Protein AF-A0AAD5CHR2-F1 (afdb_monomer)

Organism: Ambrosia artemisiifolia (NCBI:txid4212)

pLDDT: mean 83.39, std 12.48, range [39.22, 97.81]

Sequence (157 aa):
MVHITDPSLIRHILADNNQFQTPKHVNPLAQLLARGLVDVDADQWVKHRKIINPAFHVEKLKNMLPAFHISCSEMINEWEGITKGRSCEVDVFPYLTTMSSDVISRTAFGSSYEEGRKIFELQMEQGRLAIKLMNSMYIPGSRYIFANKKKQKTEGD

Secondary structure (DSSP, 8-state):
------HHHHHHHHH-TTTSPPPPPS-HHHHHHH-STTT--HHHHHHHHHHHGGGGSHHHHHTTHHHHHHHHHHHHHHHHHHHTTS------HHHHHHHHHHHHHHHHHGGGHHHHHHHHHHHHHHHHHHHHHHTSPP-TTHHHHHHHHHHHHHS--

Radius of gyration: 21.71 Å; Cα contacts (8 Å, |Δi|>4): 81; chains: 1; bounding box: 57×50×48 Å

Solvent-accessible surface area (backbone atoms only — not comparable to full-atom values): 9232 Å² total; per-residue (Å²): 139,85,88,84,83,53,67,70,59,50,50,52,48,76,67,37,50,84,85,47,63,77,84,78,64,84,25,68,68,27,42,66,75,52,66,49,81,86,66,43,58,59,73,59,28,53,53,53,47,65,69,51,49,68,66,68,34,69,76,49,46,61,71,36,45,64,39,45,52,52,30,51,50,54,54,49,52,51,50,50,65,70,36,68,91,46,95,72,91,75,84,55,66,66,55,54,51,51,34,50,43,45,28,52,10,37,62,76,40,49,95,46,21,70,61,31,36,54,52,49,53,54,49,52,57,49,47,57,52,30,54,54,38,63,77,40,86,67,61,87,68,48,71,59,58,56,52,54,55,52,53,64,62,68,74,72,119

InterPro domains:
  IPR001128 Cytochrome P450 [PF00067] (1-120)
  IPR002402 Cytochrome P450, E-class, group II [PR00464] (42-62)
  IPR002402 Cytochrome P450, E-class, group II [PR00464] (98-116)
  IPR036396 Cytochrome P450 superfamily [G3DSA:1.10.630.10] (1-155)
  IPR036396 Cytochrome P450 superfamily [SSF48264] (1-141)
  IPR050665 Plant Cytochrome P450 Monooxygenases [PTHR24282] (1-152)

Mean predicted aligned error: 9.24 Å

Nearest PDB structures (foldseek):
  5nen-assembly1_B  TM=2.197E-01  e=4.973E+00  Serratia marcescens

Structure (mmCIF, N/CA/C/O backbone):
data_AF-A0AAD5CHR2-F1
#
_entry.id   AF-A0AAD5CHR2-F1
#
loop_
_atom_site.group_PDB
_atom_site.id
_atom_site.type_symbol
_atom_site.label_atom_id
_atom_site.label_alt_id
_atom_site.label_comp_id
_atom_site.label_asym_id
_atom_site.label_entity_id
_atom_site.label_seq_id
_atom_site.pdbx_PDB_ins_code
_atom_site.Cartn_x
_atom_site.Cartn_y
_atom_site.Cartn_z
_atom_site.occupancy
_atom_site.B_iso_or_equiv
_atom_site.auth_seq_id
_atom_site.auth_comp_id
_atom_site.auth_asym_id
_atom_site.auth_atom_id
_atom_site.pdbx_PDB_model_num
ATOM 1 N N . MET A 1 1 ? 2.390 19.555 -23.069 1.00 73.44 1 MET A N 1
ATOM 2 C CA . MET A 1 1 ? 1.687 18.464 -22.362 1.00 73.44 1 MET A CA 1
ATOM 3 C C . MET A 1 1 ? 0.532 18.037 -23.247 1.00 73.44 1 MET A C 1
ATOM 5 O O . MET A 1 1 ? -0.177 18.915 -23.718 1.00 73.44 1 MET A O 1
ATOM 9 N N . VAL A 1 2 ? 0.405 16.747 -23.555 1.00 86.38 2 VAL A N 1
ATOM 10 C CA . VAL A 1 2 ? -0.692 16.214 -24.381 1.00 86.38 2 VAL A CA 1
ATOM 11 C C . VAL A 1 2 ? -1.654 15.487 -23.450 1.00 86.38 2 VAL A C 1
ATOM 13 O O . VAL A 1 2 ? -1.211 14.673 -22.643 1.00 86.38 2 VAL A O 1
ATOM 16 N N . HIS A 1 3 ? -2.946 15.798 -23.535 1.00 91.06 3 HIS A N 1
ATOM 17 C CA . HIS A 1 3 ? -3.983 15.134 -22.749 1.00 91.06 3 HIS A CA 1
ATOM 18 C C . HIS A 1 3 ? -4.669 14.081 -23.610 1.00 91.06 3 HIS A C 1
ATOM 20 O O . HIS A 1 3 ? -5.178 14.392 -24.684 1.00 91.06 3 HIS A O 1
ATOM 26 N N . ILE A 1 4 ? -4.665 12.839 -23.136 1.00 91.50 4 ILE A N 1
ATOM 27 C CA . ILE A 1 4 ? -5.246 11.698 -23.840 1.00 91.50 4 ILE A CA 1
ATOM 28 C C . ILE A 1 4 ? -6.457 11.248 -23.038 1.00 91.50 4 ILE A C 1
ATOM 30 O O . ILE A 1 4 ? -6.326 10.859 -21.881 1.00 91.50 4 ILE A O 1
ATOM 34 N N . THR A 1 5 ? -7.632 11.356 -23.647 1.00 95.19 5 THR A N 1
ATOM 35 C CA . THR A 1 5 ? -8.921 11.058 -23.009 1.00 95.19 5 THR A CA 1
ATOM 36 C C . THR A 1 5 ? -9.647 9.884 -23.663 1.00 95.19 5 THR A C 1
ATOM 38 O O . THR A 1 5 ? -10.584 9.355 -23.073 1.00 95.19 5 THR A O 1
ATOM 41 N N . ASP A 1 6 ? -9.210 9.450 -24.850 1.00 96.75 6 ASP A N 1
ATOM 42 C CA . ASP A 1 6 ? -9.777 8.290 -25.536 1.00 96.75 6 ASP A CA 1
ATOM 43 C C . ASP A 1 6 ? -9.346 6.972 -24.853 1.00 96.75 6 ASP A C 1
ATOM 45 O O . ASP A 1 6 ? -8.142 6.712 -24.736 1.00 96.75 6 ASP A O 1
ATOM 49 N N . PRO A 1 7 ? -10.288 6.106 -24.428 1.00 96.06 7 PRO A N 1
ATOM 50 C CA . PRO A 1 7 ? -9.965 4.858 -23.736 1.00 96.06 7 PRO A CA 1
ATOM 51 C C . PRO A 1 7 ? -9.129 3.872 -24.559 1.00 96.06 7 PRO A C 1
ATOM 53 O O . PRO A 1 7 ? -8.321 3.133 -23.992 1.00 96.06 7 PRO A O 1
ATOM 56 N N . SER A 1 8 ? -9.306 3.844 -25.883 1.00 95.69 8 SER A N 1
ATOM 57 C CA . SER A 1 8 ? -8.563 2.932 -26.759 1.00 95.69 8 SER A CA 1
ATOM 58 C C . SER A 1 8 ? -7.096 3.348 -26.836 1.00 95.69 8 SER A C 1
ATOM 60 O O . SER A 1 8 ? -6.209 2.502 -26.710 1.00 95.69 8 SER A O 1
ATOM 62 N N . LEU A 1 9 ? -6.839 4.653 -26.949 1.00 93.06 9 LEU A N 1
ATOM 63 C CA . LEU A 1 9 ? -5.495 5.224 -26.887 1.00 93.06 9 LEU A CA 1
ATOM 64 C C . LEU A 1 9 ? -4.857 5.035 -25.508 1.00 93.06 9 LEU A C 1
ATOM 66 O O . LEU A 1 9 ? -3.705 4.613 -25.435 1.00 93.06 9 LEU A O 1
ATOM 70 N N . ILE A 1 10 ? -5.596 5.269 -24.417 1.00 93.06 10 ILE A N 1
ATOM 71 C CA . ILE A 1 10 ? -5.103 5.026 -23.050 1.00 93.06 10 ILE A CA 1
ATOM 72 C C . ILE A 1 10 ? -4.670 3.565 -22.896 1.00 93.06 10 ILE A C 1
ATOM 74 O O . ILE A 1 10 ? -3.572 3.292 -22.415 1.00 93.06 10 ILE A O 1
ATOM 78 N N . ARG A 1 11 ? -5.501 2.617 -23.343 1.00 92.88 11 ARG A N 1
ATOM 79 C CA . ARG A 1 11 ? -5.171 1.190 -23.291 1.00 92.88 11 ARG A CA 1
ATOM 80 C C . ARG A 1 11 ? -3.929 0.861 -24.114 1.00 92.88 11 ARG A C 1
ATOM 82 O O . ARG A 1 11 ? -3.100 0.093 -23.640 1.00 92.88 11 ARG A O 1
ATOM 89 N N . HIS A 1 12 ? -3.815 1.402 -25.326 1.00 91.88 12 HIS A N 1
ATOM 90 C CA . HIS A 1 12 ? -2.653 1.172 -26.183 1.00 91.88 12 HIS A CA 1
ATOM 91 C C . HIS A 1 12 ? -1.361 1.653 -25.509 1.00 91.88 12 HIS A C 1
ATOM 93 O O . HIS A 1 12 ? -0.393 0.902 -25.432 1.00 91.88 12 HIS A O 1
ATOM 99 N N . ILE A 1 13 ? -1.390 2.859 -24.939 1.00 89.75 13 ILE A N 1
ATOM 100 C CA . ILE A 1 13 ? -0.239 3.475 -24.271 1.00 89.75 13 ILE A CA 1
ATOM 101 C C . ILE A 1 13 ? 0.157 2.715 -23.007 1.00 89.75 13 ILE A C 1
ATOM 103 O O . ILE A 1 13 ? 1.329 2.421 -22.818 1.00 89.75 13 ILE A O 1
ATOM 107 N N . LEU A 1 14 ? -0.808 2.360 -22.154 1.00 87.88 14 LEU A N 1
ATOM 108 C CA . LEU A 1 14 ? -0.536 1.649 -20.898 1.00 87.88 14 LEU A CA 1
ATOM 109 C C . LEU A 1 14 ? -0.158 0.170 -21.095 1.00 87.88 14 LEU A C 1
ATOM 111 O O . LEU A 1 14 ? 0.289 -0.471 -20.145 1.00 87.88 14 LEU A O 1
ATOM 115 N N . ALA A 1 15 ? -0.387 -0.396 -22.283 1.00 86.69 15 ALA A N 1
ATOM 116 C CA . ALA A 1 15 ? -0.028 -1.777 -22.600 1.00 86.69 15 ALA A CA 1
ATOM 117 C C . ALA A 1 15 ? 1.365 -1.902 -23.236 1.00 86.69 15 ALA A C 1
ATOM 119 O O . ALA A 1 15 ? 2.021 -2.928 -23.050 1.00 86.69 15 ALA A O 1
ATOM 120 N N . ASP A 1 16 ? 1.817 -0.890 -23.982 1.00 83.88 16 ASP A N 1
ATOM 121 C CA . ASP A 1 16 ? 3.113 -0.898 -24.663 1.00 83.88 16 ASP A CA 1
ATOM 122 C C . ASP A 1 16 ? 4.186 -0.141 -23.867 1.00 83.88 16 ASP A C 1
ATOM 124 O O . ASP A 1 16 ? 4.608 0.965 -24.209 1.00 83.88 16 ASP A O 1
ATOM 128 N N . ASN A 1 17 ? 4.670 -0.791 -22.806 1.00 73.12 17 ASN A N 1
ATOM 129 C CA . ASN A 1 17 ? 5.732 -0.258 -21.946 1.00 73.12 17 ASN A CA 1
ATOM 130 C C . ASN A 1 17 ? 7.101 -0.137 -22.651 1.00 73.12 17 ASN A C 1
ATOM 132 O O . ASN A 1 17 ? 8.028 0.438 -22.079 1.00 73.12 17 ASN A O 1
ATOM 136 N N . ASN A 1 18 ? 7.264 -0.696 -23.859 1.00 75.81 18 ASN A N 1
ATOM 137 C CA . ASN A 1 18 ? 8.507 -0.579 -24.624 1.00 75.81 18 ASN A CA 1
ATOM 138 C C . ASN A 1 18 ? 8.551 0.744 -25.393 1.00 75.81 18 ASN A C 1
ATOM 140 O O . ASN A 1 18 ? 9.600 1.390 -25.435 1.00 75.81 18 ASN A O 1
ATOM 144 N N . GLN A 1 19 ? 7.420 1.148 -25.981 1.00 81.00 19 GLN A N 1
ATOM 145 C CA . GLN A 1 19 ? 7.294 2.424 -26.687 1.00 81.00 19 GLN A CA 1
ATOM 146 C C . GLN A 1 19 ? 7.016 3.594 -25.737 1.00 81.00 19 GLN A C 1
ATOM 148 O O . GLN A 1 19 ? 7.545 4.688 -25.940 1.00 81.00 19 GLN A O 1
ATOM 153 N N . PHE A 1 20 ? 6.225 3.372 -24.685 1.00 81.44 20 PHE A N 1
ATOM 154 C CA . PHE A 1 20 ? 5.823 4.407 -23.735 1.00 81.44 20 PHE A CA 1
ATOM 155 C C . PHE A 1 20 ? 6.415 4.125 -22.350 1.00 81.44 20 PHE A C 1
ATOM 157 O O . PHE A 1 20 ? 5.864 3.366 -21.557 1.00 81.44 20 PHE A O 1
ATOM 164 N N . GLN A 1 21 ? 7.560 4.746 -22.062 1.00 77.00 21 GLN A N 1
ATOM 165 C CA . GLN A 1 21 ? 8.238 4.627 -20.766 1.00 77.00 21 GLN A CA 1
ATOM 166 C C . GLN A 1 21 ? 7.675 5.605 -19.737 1.00 77.00 21 GLN A C 1
ATOM 168 O O . GLN A 1 21 ? 7.163 6.677 -20.082 1.00 77.00 21 GLN A O 1
ATOM 173 N N . THR A 1 22 ? 7.830 5.262 -18.458 1.00 73.12 22 THR A N 1
ATOM 174 C CA . THR A 1 22 ? 7.426 6.151 -17.369 1.00 73.12 22 THR A CA 1
ATOM 175 C C . THR A 1 22 ? 8.286 7.420 -17.416 1.00 73.12 22 THR A C 1
ATOM 177 O O . THR A 1 22 ? 9.514 7.328 -17.515 1.00 73.12 22 THR A O 1
ATOM 180 N N . PRO A 1 23 ? 7.695 8.630 -17.362 1.00 71.88 23 PRO A N 1
ATOM 181 C CA . PRO A 1 23 ? 8.475 9.860 -17.381 1.00 71.88 23 PRO A CA 1
ATOM 182 C C . PRO A 1 23 ? 9.452 9.901 -16.204 1.00 71.88 23 PRO A C 1
ATOM 184 O O . PRO A 1 23 ? 9.042 9.942 -15.046 1.00 71.88 23 PRO A O 1
ATOM 187 N N . LYS A 1 24 ? 10.755 9.924 -16.494 1.00 70.81 24 LYS A N 1
ATOM 188 C CA . LYS A 1 24 ? 11.780 10.000 -15.447 1.00 70.81 24 LYS A CA 1
ATOM 189 C C . LYS A 1 24 ? 11.803 11.391 -14.827 1.00 70.81 24 LYS A C 1
ATOM 191 O O . LYS A 1 24 ? 11.801 12.405 -15.529 1.00 70.81 24 LYS A O 1
ATOM 196 N N . HIS A 1 25 ? 11.850 11.449 -13.499 1.00 67.38 25 HIS A N 1
ATOM 197 C CA . HIS A 1 25 ? 11.879 12.720 -12.783 1.00 67.38 25 HIS A CA 1
ATOM 198 C C . HIS A 1 25 ? 13.208 13.452 -12.992 1.00 67.38 25 HIS A C 1
ATOM 200 O O . HIS A 1 25 ? 14.283 12.905 -12.762 1.00 67.38 25 HIS A O 1
ATOM 206 N N . VAL A 1 26 ? 13.127 14.734 -13.354 1.00 65.50 26 VAL A N 1
ATOM 207 C CA . VAL A 1 26 ? 14.304 15.595 -13.577 1.00 65.50 26 VAL A CA 1
ATOM 208 C C . VAL A 1 26 ? 15.031 15.916 -12.264 1.00 65.50 26 VAL A C 1
ATOM 210 O O . VAL A 1 26 ? 16.221 16.219 -12.268 1.00 65.50 26 VAL A O 1
ATOM 213 N N . ASN A 1 27 ? 14.338 15.842 -11.121 1.00 74.75 27 ASN A N 1
ATOM 214 C CA . ASN A 1 27 ? 14.921 16.113 -9.811 1.00 74.75 27 ASN A CA 1
ATOM 215 C C . ASN A 1 27 ? 15.561 14.843 -9.211 1.00 74.75 27 ASN A C 1
ATOM 217 O O . ASN A 1 27 ? 14.832 13.942 -8.785 1.00 74.75 27 ASN A O 1
ATOM 221 N N . PRO A 1 28 ? 16.897 14.782 -9.044 1.00 74.81 28 PRO A N 1
ATOM 222 C CA . PRO A 1 28 ? 17.560 13.582 -8.537 1.00 74.81 28 PRO A CA 1
ATOM 223 C C . PRO A 1 28 ? 17.249 13.279 -7.061 1.00 74.81 28 PRO A C 1
ATOM 225 O O . PRO A 1 28 ? 17.508 12.170 -6.603 1.00 74.81 28 PRO A O 1
ATOM 228 N N . LEU A 1 29 ? 16.735 14.249 -6.282 1.00 73.44 29 LEU A N 1
ATOM 229 C CA . LEU A 1 29 ? 16.236 13.980 -4.921 1.00 73.44 29 LEU A CA 1
ATOM 230 C C . LEU A 1 29 ? 14.885 13.262 -4.959 1.00 73.44 29 LEU A C 1
ATOM 232 O O . LEU A 1 29 ? 14.688 12.317 -4.203 1.00 73.44 29 LEU A O 1
ATOM 236 N N . ALA A 1 30 ? 13.982 13.685 -5.849 1.00 74.88 30 ALA A N 1
ATOM 237 C CA . ALA A 1 30 ? 12.710 12.996 -6.048 1.00 74.88 30 ALA A CA 1
ATOM 238 C C . ALA A 1 30 ? 12.947 11.572 -6.559 1.00 74.88 30 ALA A C 1
ATOM 240 O O . ALA A 1 30 ? 12.358 10.631 -6.040 1.00 74.88 30 ALA A O 1
ATOM 241 N N . GLN A 1 31 ? 13.886 11.412 -7.496 1.00 73.94 31 GLN A N 1
ATOM 242 C CA . GLN A 1 31 ? 14.243 10.101 -8.020 1.00 73.94 31 GLN A CA 1
ATOM 243 C C . GLN A 1 31 ? 14.778 9.168 -6.930 1.00 73.94 31 GLN A C 1
ATOM 245 O O . GLN A 1 31 ? 14.399 8.010 -6.916 1.00 73.94 31 GLN A O 1
ATOM 250 N N . LEU A 1 32 ? 15.612 9.646 -5.995 1.00 73.75 32 LEU A N 1
ATOM 251 C CA . LEU A 1 32 ? 16.116 8.823 -4.885 1.00 73.75 32 LEU A CA 1
ATOM 252 C C . LEU A 1 32 ? 14.989 8.301 -3.979 1.00 73.75 32 LEU A C 1
ATOM 254 O O . LEU A 1 32 ? 15.036 7.147 -3.567 1.00 73.75 32 LEU A O 1
ATOM 258 N N . LEU A 1 33 ? 13.999 9.147 -3.681 1.00 69.50 33 LEU A N 1
ATOM 259 C CA . LEU A 1 33 ? 12.874 8.815 -2.800 1.00 69.50 33 LEU A CA 1
ATOM 260 C C . LEU A 1 33 ? 11.819 7.934 -3.485 1.00 69.50 33 LEU A C 1
ATOM 262 O O . LEU A 1 33 ? 11.132 7.178 -2.810 1.00 69.50 33 LEU A O 1
ATOM 266 N N . ALA A 1 34 ? 11.698 8.024 -4.811 1.00 67.81 34 ALA A N 1
ATOM 267 C CA . ALA A 1 34 ? 10.733 7.261 -5.600 1.00 67.81 34 ALA A CA 1
ATOM 268 C C . ALA A 1 34 ? 11.308 5.963 -6.203 1.00 67.81 34 ALA A C 1
ATOM 270 O O . ALA A 1 34 ? 10.588 5.261 -6.915 1.00 67.81 34 ALA A O 1
ATOM 271 N N . ARG A 1 35 ? 12.581 5.615 -5.931 1.00 71.81 35 ARG A N 1
ATOM 272 C CA . ARG A 1 35 ? 13.194 4.385 -6.464 1.00 71.81 35 ARG A CA 1
ATOM 273 C C . ARG A 1 35 ? 12.415 3.160 -5.999 1.00 71.81 35 ARG A C 1
ATOM 275 O O . ARG A 1 35 ? 12.346 2.867 -4.809 1.00 71.81 35 ARG A O 1
ATOM 282 N N . GLY A 1 36 ? 11.885 2.405 -6.950 1.00 74.38 36 GLY A N 1
ATOM 283 C CA . GLY A 1 36 ? 11.094 1.214 -6.674 1.00 74.38 36 GLY A CA 1
ATOM 284 C C . GLY A 1 36 ? 10.394 0.711 -7.926 1.00 74.38 36 GLY A C 1
ATOM 285 O O . GLY A 1 36 ? 10.748 1.098 -9.036 1.00 74.38 36 GLY A O 1
ATOM 286 N N . LEU A 1 37 ? 9.375 -0.135 -7.752 1.00 71.25 37 LEU A N 1
ATOM 287 C CA . LEU A 1 37 ? 8.617 -0.727 -8.863 1.00 71.25 37 LEU A CA 1
ATOM 288 C C . LEU A 1 37 ? 7.958 0.322 -9.782 1.00 71.25 37 LEU A C 1
ATOM 290 O O . LEU A 1 37 ? 7.672 0.018 -10.932 1.00 71.25 37 LEU A O 1
ATOM 294 N N . VAL A 1 38 ? 7.725 1.535 -9.277 1.00 69.88 38 VAL A N 1
ATOM 295 C CA . VAL A 1 38 ? 7.100 2.646 -10.013 1.00 69.88 38 VAL A CA 1
ATOM 296 C C . VAL A 1 38 ? 8.100 3.402 -10.907 1.00 69.88 38 VAL A C 1
ATOM 298 O O . VAL A 1 38 ? 7.681 4.015 -11.877 1.00 69.88 38 VAL A O 1
ATOM 301 N N . ASP A 1 39 ? 9.404 3.344 -10.607 1.00 70.44 39 ASP A N 1
ATOM 302 C CA . ASP A 1 39 ? 10.470 4.078 -11.328 1.00 70.44 39 ASP A CA 1
ATOM 303 C C . ASP A 1 39 ? 11.280 3.180 -12.286 1.00 70.44 39 ASP A C 1
ATOM 305 O O . ASP A 1 39 ? 12.015 3.674 -13.137 1.00 70.44 39 ASP A O 1
ATOM 309 N N . VAL A 1 40 ? 11.174 1.850 -12.158 1.00 74.69 40 VAL A N 1
ATOM 310 C CA . VAL A 1 40 ? 11.863 0.909 -13.056 1.00 74.69 40 VAL A CA 1
ATOM 311 C C . VAL A 1 40 ? 11.031 0.636 -14.309 1.00 74.69 40 VAL A C 1
ATOM 313 O O . VAL A 1 40 ? 9.852 0.311 -14.211 1.00 74.69 40 VAL A O 1
ATOM 316 N N . ASP A 1 41 ? 11.665 0.705 -15.480 1.00 70.88 41 ASP A N 1
ATOM 317 C CA . ASP A 1 41 ? 11.042 0.395 -16.772 1.00 70.88 41 ASP A CA 1
ATOM 318 C C . ASP A 1 41 ? 11.450 -1.002 -17.290 1.00 70.88 41 ASP A C 1
ATOM 320 O O . ASP A 1 41 ? 12.429 -1.610 -16.832 1.00 70.88 41 ASP A O 1
ATOM 324 N N . ALA A 1 42 ? 10.699 -1.492 -18.283 1.00 76.06 42 ALA A N 1
ATOM 325 C CA . ALA A 1 42 ? 11.009 -2.660 -19.116 1.00 76.06 42 ALA A CA 1
ATOM 326 C C . ALA A 1 42 ? 11.454 -3.915 -18.325 1.00 76.06 42 ALA A C 1
ATOM 328 O O . ALA A 1 42 ? 10.737 -4.395 -17.443 1.00 76.06 42 ALA A O 1
ATOM 329 N N . ASP A 1 43 ? 12.628 -4.473 -18.630 1.00 81.06 43 ASP A N 1
ATOM 330 C CA . ASP A 1 43 ? 13.095 -5.756 -18.089 1.00 81.06 43 ASP A CA 1
ATOM 331 C C . ASP A 1 43 ? 13.242 -5.761 -16.560 1.00 81.06 43 ASP A C 1
ATOM 333 O O . ASP A 1 43 ? 12.958 -6.768 -15.901 1.00 81.06 43 ASP A O 1
ATOM 337 N N . GLN A 1 44 ? 13.656 -4.634 -15.967 1.00 80.75 44 GLN A N 1
ATOM 338 C CA . GLN A 1 44 ? 13.765 -4.518 -14.510 1.00 80.75 44 GLN A CA 1
ATOM 339 C C . GLN A 1 44 ? 12.388 -4.541 -13.848 1.00 80.75 44 GLN A C 1
ATOM 341 O O . GLN A 1 44 ? 12.207 -5.222 -12.835 1.00 80.75 44 GLN A O 1
ATOM 346 N N . TRP A 1 45 ? 11.407 -3.861 -14.446 1.00 82.69 45 TRP A N 1
ATOM 347 C CA . TRP A 1 45 ? 10.024 -3.904 -13.985 1.00 82.69 45 TRP A CA 1
ATOM 348 C C . TRP A 1 45 ? 9.464 -5.324 -14.027 1.00 82.69 45 TRP A C 1
ATOM 350 O O . TRP A 1 45 ? 8.941 -5.809 -13.021 1.00 82.69 45 TRP A O 1
ATOM 360 N N . VAL A 1 46 ? 9.645 -6.025 -15.154 1.00 84.19 46 VAL A N 1
ATOM 361 C CA . VAL A 1 46 ? 9.201 -7.418 -15.329 1.00 84.19 46 VAL A CA 1
ATOM 362 C C . VAL A 1 46 ? 9.825 -8.314 -14.261 1.00 84.19 46 VAL A C 1
ATOM 364 O O . VAL A 1 46 ? 9.122 -9.106 -13.625 1.00 84.19 46 VAL A O 1
ATOM 367 N N . LYS A 1 47 ? 11.130 -8.162 -14.007 1.00 87.88 47 LYS A N 1
ATOM 368 C CA . LYS A 1 47 ? 11.843 -8.928 -12.980 1.00 87.88 47 LYS A CA 1
ATOM 369 C C . LYS A 1 47 ? 11.291 -8.663 -11.578 1.00 87.88 47 LYS A C 1
ATOM 371 O O . LYS A 1 47 ? 11.001 -9.618 -10.860 1.00 87.88 47 LYS A O 1
ATOM 376 N N . HIS A 1 48 ? 11.118 -7.401 -11.186 1.00 87.69 48 HIS A N 1
ATOM 377 C CA . HIS A 1 48 ? 10.593 -7.054 -9.863 1.00 87.69 48 HIS A CA 1
ATOM 378 C C . HIS A 1 48 ? 9.145 -7.525 -9.677 1.00 87.69 48 HIS A C 1
ATOM 380 O O . HIS A 1 48 ? 8.831 -8.147 -8.662 1.00 87.69 48 HIS A O 1
ATOM 386 N N . ARG A 1 49 ? 8.275 -7.330 -10.677 1.00 87.81 49 ARG A N 1
ATOM 387 C CA . ARG A 1 49 ? 6.898 -7.848 -10.647 1.00 87.81 49 ARG A CA 1
ATOM 388 C C . ARG A 1 49 ? 6.856 -9.363 -10.514 1.00 87.81 49 ARG A C 1
ATOM 390 O O . ARG A 1 49 ? 6.067 -9.873 -9.728 1.00 87.81 49 ARG A O 1
ATOM 397 N N . LYS A 1 50 ? 7.720 -10.091 -11.225 1.00 91.50 50 LYS A N 1
ATOM 398 C CA . LYS A 1 50 ? 7.787 -11.555 -11.124 1.00 91.50 50 LYS A CA 1
ATOM 399 C C . LYS A 1 50 ? 8.117 -12.031 -9.704 1.00 91.50 50 LYS A C 1
ATOM 401 O O . LYS A 1 50 ? 7.594 -13.058 -9.287 1.00 91.50 50 LYS A O 1
ATOM 406 N N . ILE A 1 51 ? 8.948 -11.290 -8.970 1.00 91.06 51 ILE A N 1
ATOM 407 C CA . ILE A 1 51 ? 9.307 -11.599 -7.576 1.00 91.06 51 ILE A CA 1
ATOM 408 C C . ILE A 1 51 ? 8.146 -11.293 -6.621 1.00 91.06 51 ILE A C 1
ATOM 410 O O . ILE A 1 51 ? 7.900 -12.060 -5.695 1.00 91.06 51 ILE A O 1
ATOM 414 N N . ILE A 1 52 ? 7.430 -10.189 -6.846 1.00 89.56 52 ILE A N 1
ATOM 415 C CA . ILE A 1 52 ? 6.393 -9.687 -5.932 1.00 89.56 52 ILE A CA 1
ATOM 416 C C . ILE A 1 52 ? 5.039 -10.384 -6.143 1.00 89.56 52 ILE A C 1
ATOM 418 O O . ILE A 1 52 ? 4.340 -10.677 -5.176 1.00 89.56 52 ILE A O 1
ATOM 422 N N . ASN A 1 53 ? 4.665 -10.689 -7.390 1.00 92.25 53 ASN A N 1
ATOM 423 C CA . ASN A 1 53 ? 3.351 -11.240 -7.748 1.00 92.25 53 ASN A CA 1
ATOM 424 C C . ASN A 1 53 ? 2.908 -12.470 -6.929 1.00 92.25 53 ASN A C 1
ATOM 426 O O . ASN A 1 53 ? 1.730 -12.517 -6.571 1.00 92.25 53 ASN A O 1
ATOM 430 N N . PRO A 1 54 ? 3.783 -13.436 -6.574 1.00 92.94 54 PRO A N 1
ATOM 431 C CA . PRO A 1 54 ? 3.381 -14.581 -5.757 1.00 92.94 54 PRO A CA 1
ATOM 432 C C . PRO A 1 54 ? 2.781 -14.206 -4.396 1.00 92.94 54 PRO A C 1
ATOM 434 O O . PRO A 1 54 ? 1.927 -14.934 -3.891 1.00 92.94 54 PRO A O 1
ATOM 437 N N . ALA A 1 55 ? 3.177 -13.069 -3.810 1.00 89.62 55 ALA A N 1
ATOM 438 C CA . ALA A 1 55 ? 2.608 -12.573 -2.554 1.00 89.62 55 ALA A CA 1
ATOM 439 C C . ALA A 1 55 ? 1.142 -12.120 -2.698 1.00 89.62 55 ALA A C 1
ATOM 441 O O . ALA A 1 55 ? 0.412 -12.080 -1.711 1.00 89.62 55 ALA A O 1
ATOM 442 N N . PHE A 1 56 ? 0.699 -11.840 -3.926 1.00 91.88 56 PHE A N 1
ATOM 443 C CA . PHE A 1 56 ? -0.652 -11.385 -4.263 1.00 91.88 56 PHE A CA 1
ATOM 444 C C . PHE A 1 56 ? -1.510 -12.479 -4.917 1.00 91.88 56 PHE A C 1
ATOM 446 O O . PHE A 1 56 ? -2.584 -12.200 -5.448 1.00 91.88 56 PHE A O 1
ATOM 453 N N . HIS A 1 57 ? -1.074 -13.741 -4.883 1.00 94.12 57 HIS A N 1
ATOM 454 C CA . HIS A 1 57 ? -1.936 -14.859 -5.261 1.00 94.12 57 HIS A CA 1
ATOM 455 C C . HIS A 1 57 ? -3.101 -15.013 -4.275 1.00 94.12 57 HIS A C 1
ATOM 457 O O . HIS A 1 57 ? -2.949 -14.779 -3.078 1.00 94.12 57 HIS A O 1
ATOM 463 N N . VAL A 1 58 ? -4.257 -15.474 -4.765 1.00 93.75 58 VAL A N 1
ATOM 464 C CA . VAL A 1 58 ? -5.512 -15.568 -3.991 1.00 93.75 58 VAL A CA 1
ATOM 465 C C . VAL A 1 58 ? -5.334 -16.306 -2.660 1.00 93.75 58 VAL A C 1
ATOM 467 O O . VAL A 1 58 ? -5.864 -15.875 -1.641 1.00 93.75 58 VAL A O 1
ATOM 470 N N . GLU A 1 59 ? -4.559 -17.389 -2.633 1.00 92.75 59 GLU A N 1
ATOM 471 C CA . GLU A 1 59 ? -4.278 -18.142 -1.403 1.00 92.75 59 GLU A CA 1
ATOM 472 C C . GLU A 1 59 ? -3.508 -17.320 -0.363 1.00 92.75 59 GLU A C 1
ATOM 474 O O . GLU A 1 59 ? -3.770 -17.434 0.830 1.00 92.75 59 GLU A O 1
ATOM 479 N N . LYS A 1 60 ? -2.582 -16.462 -0.807 1.00 91.81 60 LYS A N 1
ATOM 480 C CA . LYS A 1 60 ? -1.836 -15.555 0.073 1.00 91.81 60 LYS A CA 1
ATOM 481 C C . LYS A 1 60 ? -2.706 -14.387 0.526 1.00 91.81 60 LYS A C 1
ATOM 483 O O . LYS A 1 60 ? -2.666 -14.040 1.700 1.00 91.81 60 LYS A O 1
ATOM 488 N N . LEU A 1 61 ? -3.556 -13.861 -0.358 1.00 93.38 61 LEU A N 1
ATOM 489 C CA . LEU A 1 61 ? -4.527 -12.816 -0.019 1.00 93.38 61 LEU A CA 1
ATOM 490 C C . LEU A 1 61 ? -5.528 -13.280 1.048 1.00 93.38 61 LEU A C 1
ATOM 492 O O . LEU A 1 61 ? -5.858 -12.515 1.948 1.00 93.38 61 LEU A O 1
ATOM 496 N N . LYS A 1 62 ? -5.970 -14.545 1.012 1.00 94.69 62 LYS A N 1
ATOM 497 C CA . LYS A 1 62 ? -6.839 -15.109 2.062 1.00 94.69 62 LYS A CA 1
ATOM 498 C C . LYS A 1 62 ? -6.209 -15.016 3.454 1.00 94.69 62 LYS A C 1
ATOM 500 O O . LYS A 1 62 ? -6.915 -14.732 4.416 1.00 94.69 62 LYS A O 1
ATOM 505 N N . ASN A 1 63 ? -4.889 -15.174 3.555 1.00 92.69 63 ASN A N 1
ATOM 506 C CA . ASN A 1 63 ? -4.168 -15.057 4.825 1.00 92.69 63 ASN A CA 1
ATOM 507 C C . ASN A 1 63 ? -4.074 -13.608 5.335 1.00 92.69 63 ASN A C 1
ATOM 509 O O . ASN A 1 63 ? -3.758 -13.401 6.501 1.00 92.69 63 ASN A O 1
ATOM 513 N N . MET A 1 64 ? -4.353 -12.611 4.488 1.00 95.00 64 MET A N 1
ATOM 514 C CA . MET A 1 64 ? -4.378 -11.191 4.859 1.00 95.00 64 MET A CA 1
ATOM 515 C C . MET A 1 64 ? -5.739 -10.748 5.418 1.00 95.00 64 MET A C 1
ATOM 517 O O . MET A 1 64 ? -5.810 -9.736 6.113 1.00 95.00 64 MET A O 1
ATOM 521 N N . LEU A 1 65 ? -6.814 -11.509 5.168 1.00 95.31 65 LEU A N 1
ATOM 522 C CA . LEU A 1 65 ? -8.172 -11.171 5.616 1.00 95.31 65 LEU A CA 1
ATOM 523 C C . LEU A 1 65 ? -8.288 -10.910 7.127 1.00 95.31 65 LEU A C 1
ATOM 525 O O . LEU A 1 65 ? -8.975 -9.954 7.485 1.00 95.31 65 LEU A O 1
ATOM 529 N N . PRO A 1 66 ? -7.625 -11.671 8.025 1.00 95.25 66 PRO A N 1
ATOM 530 C CA . PRO A 1 66 ? -7.669 -11.369 9.453 1.00 95.25 66 PRO A CA 1
ATOM 531 C C . PRO A 1 66 ? -7.114 -9.978 9.780 1.00 95.25 66 PRO A C 1
ATOM 533 O O . PRO A 1 66 ? -7.690 -9.271 10.601 1.00 95.25 66 PRO A O 1
ATOM 536 N N . ALA A 1 67 ? -6.041 -9.550 9.107 1.00 94.75 67 ALA A N 1
ATOM 537 C CA . ALA A 1 67 ? -5.482 -8.215 9.295 1.00 94.75 67 ALA A CA 1
ATOM 538 C C . ALA A 1 67 ? -6.463 -7.127 8.836 1.00 94.75 67 ALA A C 1
ATOM 540 O O . ALA A 1 67 ? -6.673 -6.162 9.564 1.00 94.75 67 ALA A O 1
ATOM 541 N N . PHE A 1 68 ? -7.118 -7.319 7.684 1.00 95.62 68 PHE A N 1
ATOM 542 C CA . PHE A 1 68 ? -8.155 -6.398 7.203 1.00 95.62 68 PHE A CA 1
ATOM 543 C C . PHE A 1 68 ? -9.317 -6.303 8.189 1.00 95.62 68 PHE A C 1
ATOM 545 O O . PHE A 1 68 ? -9.736 -5.208 8.550 1.00 95.62 68 PHE A O 1
ATOM 552 N N . HIS A 1 69 ? -9.807 -7.450 8.657 1.00 97.00 69 HIS A N 1
ATOM 553 C CA . HIS A 1 69 ? -10.914 -7.508 9.598 1.00 97.00 69 HIS A CA 1
ATOM 554 C C . HIS A 1 69 ? -10.592 -6.765 10.897 1.00 97.00 69 HIS A C 1
ATOM 556 O O . HIS A 1 69 ? -11.411 -5.971 11.357 1.00 97.00 69 HIS A O 1
ATOM 562 N N . ILE A 1 70 ? -9.413 -7.002 11.483 1.00 95.94 70 ILE A N 1
ATOM 563 C CA . ILE A 1 70 ? -9.031 -6.354 12.741 1.00 95.94 70 ILE A CA 1
ATOM 564 C C . ILE A 1 70 ? -8.906 -4.839 12.551 1.00 95.94 70 ILE A C 1
ATOM 566 O O . ILE A 1 70 ? -9.531 -4.100 13.304 1.00 95.94 70 ILE A O 1
ATOM 570 N N . SER A 1 71 ? -8.195 -4.374 11.518 1.00 95.81 71 SER A N 1
ATOM 571 C CA . SER A 1 71 ? -8.046 -2.937 11.248 1.00 95.81 71 SER A CA 1
ATOM 572 C C . SER A 1 71 ? -9.385 -2.237 10.988 1.00 95.81 71 SER A C 1
ATOM 574 O O . SER A 1 71 ? -9.613 -1.141 11.494 1.00 95.81 71 SER A O 1
ATOM 576 N N . CYS A 1 72 ? -10.301 -2.869 10.245 1.00 97.06 72 CYS A N 1
ATOM 577 C CA . CYS A 1 72 ? -11.650 -2.334 10.045 1.00 97.06 72 CYS A CA 1
ATOM 578 C C . CYS A 1 72 ? -12.450 -2.289 11.354 1.00 97.06 72 CYS A C 1
ATOM 580 O O . CYS A 1 72 ? -13.133 -1.304 11.618 1.00 97.06 72 CYS A O 1
ATOM 582 N N . SER A 1 73 ? -12.367 -3.344 12.171 1.00 97.81 73 SER A N 1
ATOM 583 C CA . SER A 1 73 ? -13.097 -3.428 13.443 1.00 97.81 73 SER A CA 1
ATOM 584 C C . SER A 1 73 ? -12.625 -2.362 14.430 1.00 97.81 73 SER A C 1
ATOM 586 O O . SER A 1 73 ? -13.447 -1.700 15.050 1.00 97.81 73 SER A O 1
ATOM 588 N N . GLU A 1 74 ? -11.311 -2.152 14.541 1.00 95.94 74 GLU A N 1
ATOM 589 C CA . GLU A 1 74 ? -10.727 -1.093 15.373 1.00 95.94 74 GLU A CA 1
ATOM 590 C C . GLU A 1 74 ? -11.225 0.292 14.941 1.00 95.94 74 GLU A C 1
ATOM 592 O O . GLU A 1 74 ? -11.694 1.058 15.777 1.00 95.94 74 GLU A O 1
ATOM 597 N N . MET A 1 75 ? -11.223 0.585 13.636 1.00 96.50 75 MET A N 1
ATOM 598 C CA . MET A 1 75 ? -11.741 1.851 13.111 1.00 96.50 75 MET A CA 1
ATOM 599 C C . MET A 1 75 ? -13.233 2.059 13.425 1.00 96.50 75 MET A C 1
ATOM 601 O O . MET A 1 75 ? -13.630 3.154 13.821 1.00 96.50 75 MET A O 1
ATOM 605 N N . ILE A 1 76 ? -14.061 1.023 13.258 1.00 95.50 76 ILE A N 1
ATOM 606 C CA . ILE A 1 76 ? -15.500 1.095 13.555 1.00 95.50 76 ILE A CA 1
ATOM 607 C C . ILE A 1 76 ? -15.729 1.321 15.054 1.00 95.50 76 ILE A C 1
ATOM 609 O O . ILE A 1 76 ? -16.529 2.181 15.413 1.00 95.50 76 ILE A O 1
ATOM 613 N N . ASN A 1 77 ? -14.994 0.623 15.922 1.00 95.69 77 ASN A N 1
ATOM 614 C CA . ASN A 1 77 ? -15.094 0.796 17.374 1.00 95.69 77 ASN A CA 1
ATOM 615 C C . ASN A 1 77 ? -14.751 2.234 17.806 1.00 95.69 77 ASN A C 1
ATOM 617 O O . ASN A 1 77 ? -15.424 2.798 18.670 1.00 95.69 77 ASN A O 1
ATOM 621 N N . GLU A 1 78 ? -13.745 2.858 17.186 1.00 94.62 78 GLU A N 1
ATOM 622 C CA . GLU A 1 78 ? -13.422 4.273 17.418 1.00 94.62 78 GLU A CA 1
ATOM 623 C C . GLU A 1 78 ? -14.587 5.192 17.014 1.00 94.62 78 GLU A C 1
ATOM 625 O O . GLU A 1 78 ? -14.967 6.100 17.757 1.00 94.62 78 GLU A O 1
ATOM 630 N N . TRP A 1 79 ? -15.221 4.936 15.866 1.00 94.44 79 TRP A N 1
ATOM 631 C CA . TRP A 1 79 ? -16.398 5.694 15.430 1.00 94.44 79 TRP A CA 1
ATOM 632 C C . TRP A 1 79 ? -17.606 5.498 16.351 1.00 94.44 79 TRP A C 1
ATOM 634 O O . TRP A 1 79 ? -18.306 6.464 16.665 1.00 94.44 79 TRP A O 1
ATOM 644 N N . GLU A 1 80 ? -17.845 4.284 16.844 1.00 93.38 80 GLU A N 1
ATOM 645 C CA . GLU A 1 80 ? -18.870 4.013 17.859 1.00 93.38 80 GLU A CA 1
ATOM 646 C C . GLU A 1 80 ? -18.587 4.782 19.161 1.00 93.38 80 GLU A C 1
ATOM 648 O O . GLU A 1 80 ? -19.495 5.376 19.753 1.00 93.38 80 GLU A O 1
ATOM 653 N N . GLY A 1 81 ? -17.316 4.870 19.565 1.00 93.00 81 GLY A N 1
ATOM 654 C CA . GLY A 1 81 ? -16.871 5.660 20.714 1.00 93.00 81 GLY A CA 1
ATOM 655 C C . GLY A 1 81 ? -17.088 7.170 20.556 1.00 93.00 81 GLY A C 1
ATOM 656 O O . GLY A 1 81 ? -17.422 7.853 21.530 1.00 93.00 81 GLY A O 1
ATOM 657 N N . ILE A 1 82 ? -16.947 7.698 19.337 1.00 92.75 82 ILE A N 1
ATOM 658 C CA . ILE A 1 82 ? -17.179 9.116 19.011 1.00 92.75 82 ILE A CA 1
ATOM 659 C C . ILE A 1 82 ? -18.674 9.428 18.953 1.00 92.75 82 ILE A C 1
ATOM 661 O O . ILE A 1 82 ? -19.134 10.405 19.548 1.00 92.75 82 ILE A O 1
ATOM 665 N N . THR A 1 83 ? -19.436 8.595 18.246 1.00 90.38 83 THR A N 1
ATOM 666 C CA . THR A 1 83 ? -20.884 8.767 18.067 1.00 90.38 83 THR A CA 1
ATOM 667 C C . THR A 1 83 ? -21.635 8.588 19.384 1.00 90.38 83 THR A C 1
ATOM 669 O O . THR A 1 83 ? -22.633 9.270 19.616 1.00 90.38 83 THR A O 1
ATOM 672 N N . LYS A 1 84 ? -21.168 7.695 20.272 1.00 88.94 84 LYS A N 1
ATOM 673 C CA . LYS A 1 84 ? -21.832 7.335 21.541 1.00 88.94 84 LYS A CA 1
ATOM 674 C C . LYS A 1 84 ? -23.320 7.009 21.346 1.00 88.94 84 LYS A C 1
ATOM 676 O O . LYS A 1 84 ? -24.156 7.379 22.173 1.00 88.94 84 LYS A O 1
ATOM 681 N N . GLY A 1 85 ? -23.660 6.380 20.217 1.00 84.12 85 GLY A N 1
ATOM 682 C CA . GLY A 1 85 ? -25.040 6.052 19.838 1.00 84.12 85 GLY A CA 1
ATOM 683 C C . GLY A 1 85 ? -25.891 7.242 19.372 1.00 84.12 85 GLY A C 1
ATOM 684 O O . GLY A 1 85 ? -27.115 7.132 19.315 1.00 84.12 85 GLY A O 1
ATOM 685 N N . ARG A 1 86 ? -25.279 8.388 19.058 1.00 89.31 86 ARG A N 1
ATOM 686 C CA . ARG A 1 86 ? -25.946 9.581 18.519 1.00 89.31 86 ARG A CA 1
ATOM 687 C C . ARG A 1 86 ? -25.518 9.838 17.080 1.00 89.31 86 ARG A C 1
ATOM 689 O O . ARG A 1 86 ? -24.435 9.445 16.660 1.00 89.31 86 ARG A O 1
ATOM 696 N N . SER A 1 87 ? -26.357 10.560 16.344 1.00 89.31 87 SER A N 1
ATOM 697 C CA . SER A 1 87 ? -25.982 11.084 15.031 1.00 89.31 87 SER A CA 1
ATOM 698 C C . SER A 1 87 ? -24.929 12.182 15.197 1.00 89.31 87 SER A C 1
ATOM 700 O O . SER A 1 87 ? -25.183 13.172 15.885 1.00 89.31 87 SER A O 1
ATOM 702 N N . CYS A 1 88 ? -23.771 12.025 14.560 1.00 91.06 88 CYS A N 1
ATOM 703 C CA . CYS A 1 88 ? -22.744 13.057 14.458 1.00 91.06 88 CYS A CA 1
ATOM 704 C C . CYS A 1 88 ? -22.067 13.018 13.083 1.00 91.06 88 CYS A C 1
ATOM 706 O O . CYS A 1 88 ? -22.051 11.983 12.416 1.00 91.06 88 CYS A O 1
ATOM 708 N N . GLU A 1 89 ? -21.522 14.155 12.657 1.00 93.25 89 GLU A N 1
ATOM 709 C CA . GLU A 1 89 ? -20.628 14.210 11.501 1.00 93.25 89 GLU A CA 1
ATOM 710 C C . GLU A 1 89 ? -19.209 13.840 11.935 1.00 93.25 89 GLU A C 1
ATOM 712 O O . GLU A 1 89 ? -18.717 14.311 12.963 1.00 93.25 89 GLU A O 1
ATOM 717 N N . VAL A 1 90 ? -18.553 12.999 11.139 1.00 91.69 90 VAL A N 1
ATOM 718 C CA . VAL A 1 90 ? -17.180 12.546 11.370 1.00 91.69 90 VAL A CA 1
ATOM 719 C C . VAL A 1 90 ? -16.399 12.722 10.074 1.00 91.69 90 VAL A C 1
ATOM 721 O O . VAL A 1 90 ? -16.813 12.225 9.027 1.00 91.69 90 VAL A O 1
ATOM 724 N N . ASP A 1 91 ? -15.257 13.408 10.140 1.00 94.19 91 ASP A N 1
ATOM 725 C CA . ASP A 1 91 ? -14.283 13.380 9.048 1.00 94.19 91 ASP A CA 1
ATOM 726 C C . ASP A 1 91 ? -13.608 12.004 9.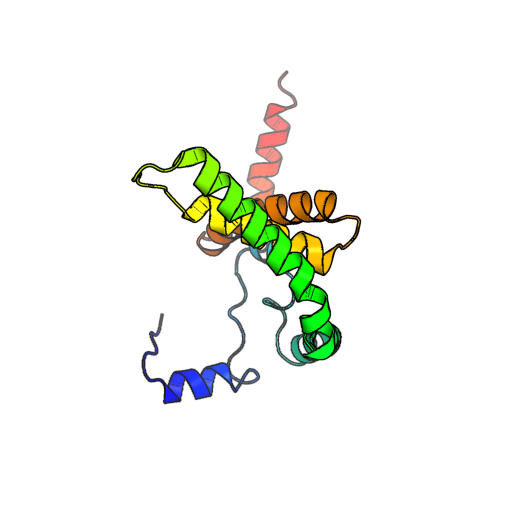024 1.00 94.19 91 ASP A C 1
ATOM 728 O O . ASP A 1 91 ? -12.785 11.684 9.880 1.00 94.19 91 ASP A O 1
ATOM 732 N N . VAL A 1 92 ? -13.987 11.171 8.055 1.00 95.06 92 VAL A N 1
ATOM 733 C CA . VAL A 1 92 ? -13.512 9.785 7.943 1.00 95.06 92 VAL A CA 1
ATOM 734 C C . VAL A 1 92 ? -12.133 9.668 7.293 1.00 95.06 92 VAL A C 1
ATOM 736 O O . VAL A 1 92 ? -11.508 8.612 7.389 1.00 95.06 92 VAL A O 1
ATOM 739 N N . PHE A 1 93 ? -11.630 10.715 6.630 1.00 94.62 93 PHE A N 1
ATOM 740 C CA . PHE A 1 93 ? -10.398 10.624 5.843 1.00 94.62 93 PHE A CA 1
ATOM 741 C C . PHE A 1 93 ? -9.155 10.251 6.680 1.00 94.62 93 PHE A C 1
ATOM 743 O O . PHE A 1 93 ? -8.405 9.359 6.255 1.00 94.62 93 PHE A O 1
ATOM 750 N N . PRO A 1 94 ? -8.935 10.825 7.883 1.00 92.75 94 PRO A N 1
ATOM 751 C CA . PRO A 1 94 ? -7.840 10.407 8.757 1.00 92.75 94 PRO A CA 1
ATOM 752 C C . PRO A 1 94 ? -7.957 8.938 9.180 1.00 92.75 94 PRO A C 1
ATOM 754 O O . PRO A 1 94 ? -6.968 8.212 9.157 1.00 92.75 94 PRO A O 1
ATOM 757 N N . TYR A 1 95 ? -9.170 8.472 9.487 1.00 94.56 95 TYR A N 1
ATOM 758 C CA . TYR A 1 95 ? -9.425 7.096 9.919 1.00 94.56 95 TYR A CA 1
ATOM 759 C C . TYR A 1 95 ? -9.169 6.083 8.803 1.00 94.56 95 TYR A C 1
ATOM 761 O O . TYR A 1 95 ? -8.513 5.073 9.037 1.00 94.56 95 TYR A O 1
ATOM 769 N N . LEU A 1 96 ? -9.597 6.380 7.571 1.00 95.00 96 LEU A N 1
ATOM 770 C CA . LEU A 1 96 ? -9.313 5.539 6.404 1.00 95.00 96 LEU A CA 1
ATOM 771 C C . LEU A 1 96 ? -7.813 5.471 6.094 1.00 95.00 96 LEU A C 1
ATOM 773 O O . LEU A 1 96 ? -7.305 4.417 5.699 1.00 95.00 96 LEU A O 1
ATOM 777 N N . THR A 1 97 ? -7.101 6.582 6.292 1.00 92.00 97 THR A N 1
ATOM 778 C CA . THR A 1 97 ? -5.644 6.645 6.126 1.00 92.00 97 THR A CA 1
ATOM 779 C C . THR A 1 97 ? -4.945 5.764 7.162 1.00 92.00 97 THR A C 1
ATOM 781 O O . THR A 1 97 ? -4.130 4.918 6.791 1.00 92.00 97 THR A O 1
ATOM 784 N N . THR A 1 98 ? -5.318 5.890 8.439 1.00 91.69 98 THR A N 1
ATOM 785 C CA . THR A 1 98 ? -4.791 5.054 9.529 1.00 91.69 98 THR A CA 1
ATOM 786 C C . THR A 1 98 ? -5.125 3.579 9.324 1.00 91.69 98 THR A C 1
ATOM 788 O O . THR A 1 98 ? -4.233 2.740 9.379 1.00 91.69 98 THR A O 1
ATOM 791 N N . MET A 1 99 ? -6.375 3.250 8.996 1.00 94.44 99 MET A N 1
ATOM 792 C CA . MET A 1 99 ? -6.798 1.875 8.718 1.00 94.44 99 MET A CA 1
ATOM 793 C C . MET A 1 99 ? -5.979 1.262 7.575 1.00 94.44 99 MET A C 1
ATOM 795 O O . MET A 1 99 ? -5.529 0.125 7.682 1.00 94.44 99 MET A O 1
ATOM 799 N N . SER A 1 100 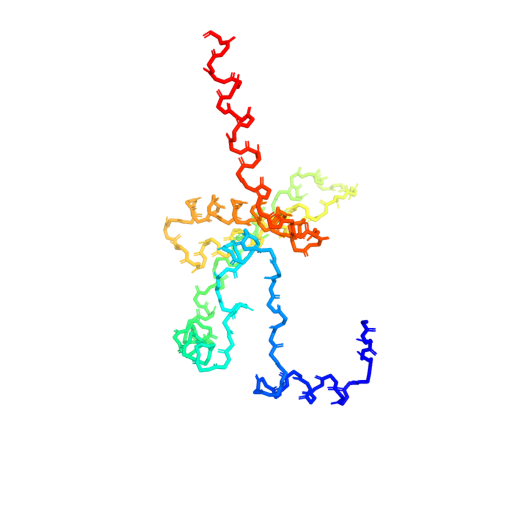? -5.740 2.008 6.493 1.00 93.31 100 SER A N 1
ATOM 800 C CA . SER A 1 100 ? -4.932 1.524 5.364 1.00 93.31 100 SER A CA 1
ATOM 801 C C . SER A 1 100 ? -3.468 1.297 5.756 1.00 93.31 100 SER A C 1
ATOM 803 O O . SER A 1 100 ? -2.879 0.294 5.345 1.00 93.31 100 SER A O 1
ATOM 805 N N . SER A 1 101 ? -2.901 2.190 6.579 1.00 91.50 101 SER A N 1
ATOM 806 C CA . SER A 1 101 ? -1.565 2.035 7.178 1.00 91.50 101 SER A CA 1
ATOM 807 C C . SER A 1 101 ? -1.479 0.776 8.043 1.00 91.50 101 SER A C 1
ATOM 809 O O . SER A 1 101 ? -0.538 -0.008 7.924 1.00 91.50 101 SER A O 1
ATOM 811 N N . ASP A 1 102 ? -2.494 0.514 8.860 1.00 92.62 102 ASP A N 1
ATOM 812 C CA . ASP A 1 102 ? -2.540 -0.665 9.724 1.00 92.62 102 ASP A CA 1
ATOM 813 C C . ASP A 1 102 ? -2.667 -1.955 8.932 1.00 92.62 102 ASP A C 1
ATOM 815 O O . ASP A 1 102 ? -1.972 -2.933 9.213 1.00 92.62 102 ASP A O 1
ATOM 819 N N . VAL A 1 103 ? -3.508 -1.938 7.901 1.00 94.88 103 VAL A N 1
ATOM 820 C CA . VAL A 1 103 ? -3.676 -3.054 6.981 1.00 94.88 103 VAL A CA 1
ATOM 821 C C . VAL A 1 103 ? -2.347 -3.416 6.324 1.00 94.88 103 VAL A C 1
ATOM 823 O O . VAL A 1 103 ? -1.933 -4.578 6.384 1.00 94.88 103 VAL A O 1
ATOM 826 N N . ILE A 1 104 ? -1.654 -2.452 5.709 1.00 92.25 104 ILE A N 1
ATOM 827 C CA . ILE A 1 104 ? -0.385 -2.751 5.038 1.00 92.25 104 ILE A CA 1
ATOM 828 C C . ILE A 1 104 ? 0.689 -3.155 6.051 1.00 92.25 104 ILE A C 1
ATOM 830 O O . ILE A 1 104 ? 1.438 -4.094 5.801 1.00 92.25 104 ILE A O 1
ATOM 834 N N . SER A 1 105 ? 0.709 -2.535 7.230 1.00 94.12 105 SER A N 1
ATOM 835 C CA . SER A 1 105 ? 1.670 -2.849 8.288 1.00 94.12 105 SER A CA 1
ATOM 836 C C . SER A 1 105 ? 1.517 -4.278 8.807 1.00 94.12 105 SER A C 1
ATOM 838 O O . SER A 1 105 ? 2.485 -5.038 8.844 1.00 94.12 105 SER A O 1
ATOM 840 N N . ARG A 1 106 ? 0.289 -4.686 9.144 1.00 94.00 106 ARG A N 1
ATOM 841 C CA . ARG A 1 106 ? -0.020 -6.036 9.640 1.00 94.00 106 ARG A CA 1
ATOM 842 C C . ARG A 1 106 ? 0.226 -7.106 8.581 1.00 94.00 106 ARG A C 1
ATOM 844 O O . ARG A 1 106 ? 0.711 -8.186 8.903 1.00 94.00 106 ARG A O 1
ATOM 851 N N . THR A 1 107 ? -0.091 -6.818 7.319 1.00 9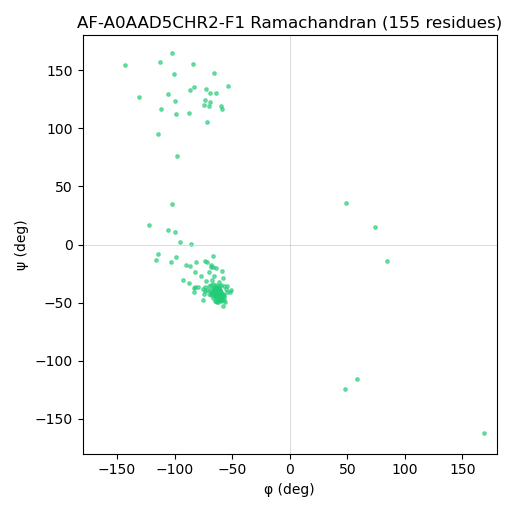3.94 107 THR A N 1
ATOM 852 C CA . THR A 1 107 ? 0.060 -7.792 6.225 1.00 93.94 107 THR A CA 1
ATOM 853 C C . THR A 1 107 ? 1.494 -7.918 5.718 1.00 93.94 107 THR A C 1
ATOM 855 O O . THR A 1 107 ? 1.913 -9.027 5.392 1.00 93.94 107 THR A O 1
ATOM 858 N N . ALA A 1 108 ? 2.258 -6.823 5.670 1.00 90.69 108 ALA A N 1
ATOM 859 C CA . ALA A 1 108 ? 3.630 -6.824 5.167 1.00 90.69 108 ALA A CA 1
ATOM 860 C C . ALA A 1 108 ? 4.674 -7.165 6.243 1.00 90.69 108 ALA A C 1
ATOM 862 O O . ALA A 1 108 ? 5.679 -7.796 5.918 1.00 90.69 108 ALA A O 1
ATOM 863 N N . PHE A 1 109 ? 4.448 -6.776 7.505 1.00 89.56 109 PHE A N 1
ATOM 864 C CA . PHE A 1 109 ? 5.430 -6.926 8.592 1.00 89.56 109 PHE A CA 1
ATOM 865 C C . PHE A 1 109 ? 5.008 -7.908 9.696 1.00 89.56 109 PHE A C 1
ATOM 867 O O . PHE A 1 109 ? 5.826 -8.252 10.550 1.00 89.56 109 PHE A O 1
ATOM 874 N N . GLY A 1 110 ? 3.767 -8.409 9.679 1.00 88.56 110 GLY A N 1
ATOM 875 C CA . GLY A 1 110 ? 3.315 -9.467 10.585 1.00 88.56 110 GLY A CA 1
ATOM 876 C C . GLY A 1 110 ? 3.461 -9.092 12.062 1.00 88.56 110 GLY A C 1
ATOM 877 O O . GLY A 1 110 ? 2.812 -8.168 12.539 1.00 88.56 110 GLY A O 1
ATOM 878 N N . SER A 1 111 ? 4.313 -9.811 12.800 1.00 84.88 111 SER A N 1
ATOM 879 C CA . SER A 1 111 ? 4.561 -9.561 14.229 1.00 84.88 111 SER A CA 1
ATOM 880 C C . SER A 1 111 ? 5.244 -8.222 14.522 1.00 84.88 111 SER A C 1
ATOM 882 O O . SER A 1 111 ? 5.160 -7.747 15.646 1.00 84.88 111 SER A O 1
ATOM 884 N N . SER A 1 112 ? 5.896 -7.614 13.530 1.00 89.69 112 SER A N 1
ATOM 885 C CA . SER A 1 112 ? 6.566 -6.309 13.643 1.00 89.69 112 SER A CA 1
ATOM 886 C C . SER A 1 112 ? 5.736 -5.191 13.005 1.00 89.69 112 SER A C 1
ATOM 888 O O . SER A 1 112 ? 6.260 -4.285 12.354 1.00 89.69 112 SER A O 1
ATOM 890 N N . TYR A 1 113 ? 4.407 -5.291 13.102 1.00 89.38 113 TYR A N 1
ATOM 891 C CA . TYR A 1 113 ? 3.504 -4.326 12.474 1.00 89.38 113 TYR A CA 1
ATOM 892 C C . TYR A 1 113 ? 3.621 -2.924 13.084 1.00 89.38 113 TYR A C 1
ATOM 894 O O . TYR A 1 113 ? 3.362 -1.954 12.381 1.00 89.38 113 TYR A O 1
ATOM 902 N N . GLU A 1 114 ? 4.027 -2.788 14.348 1.00 88.62 114 GLU A N 1
ATOM 903 C CA . GLU A 1 114 ? 4.211 -1.479 14.988 1.00 88.62 114 GLU A CA 1
ATOM 904 C C . GLU A 1 114 ? 5.392 -0.725 14.369 1.00 88.62 114 GLU A C 1
ATOM 906 O O . GLU A 1 114 ? 5.274 0.452 14.016 1.00 88.62 114 GLU A O 1
ATOM 911 N N . GLU A 1 115 ? 6.512 -1.413 14.130 1.00 91.25 115 GLU A N 1
ATOM 912 C CA . GLU A 1 115 ? 7.624 -0.860 13.360 1.00 91.25 115 GLU A CA 1
ATOM 913 C C . GLU A 1 115 ? 7.214 -0.593 11.907 1.00 91.25 115 GLU A C 1
ATOM 915 O O . GLU A 1 115 ? 7.570 0.446 11.346 1.00 91.25 115 GLU A O 1
ATOM 920 N N . GLY A 1 116 ? 6.427 -1.496 11.313 1.00 88.88 116 GLY A N 1
ATOM 921 C CA . GLY A 1 116 ? 5.853 -1.336 9.975 1.00 88.88 116 GLY A CA 1
ATOM 922 C C . GLY A 1 116 ? 5.005 -0.070 9.830 1.00 88.88 116 GLY A C 1
ATOM 923 O O . GLY A 1 116 ? 5.176 0.674 8.862 1.00 88.88 116 GLY A O 1
ATOM 924 N N . ARG A 1 117 ? 4.171 0.231 10.832 1.00 88.56 117 ARG A N 1
ATOM 925 C CA . ARG A 1 117 ? 3.332 1.437 10.891 1.00 88.56 117 ARG A CA 1
ATOM 926 C C . ARG A 1 117 ? 4.196 2.689 10.863 1.00 88.56 117 ARG A C 1
ATOM 928 O O . ARG A 1 117 ? 3.973 3.574 10.040 1.00 88.56 117 ARG A O 1
ATOM 935 N N . LYS A 1 118 ? 5.255 2.716 11.675 1.00 90.25 118 LYS A N 1
ATOM 936 C CA . LYS A 1 118 ? 6.213 3.828 11.700 1.00 90.25 118 LYS A CA 1
ATOM 937 C C . LYS A 1 118 ? 6.945 3.999 10.366 1.00 90.25 118 LYS A C 1
ATOM 939 O O . LYS A 1 118 ? 7.174 5.124 9.926 1.00 90.25 118 LYS A O 1
ATOM 944 N N . ILE A 1 119 ? 7.312 2.900 9.702 1.00 90.12 119 ILE A N 1
ATOM 945 C CA . ILE A 1 119 ? 7.921 2.949 8.364 1.00 90.12 119 ILE A CA 1
ATOM 946 C C . ILE A 1 119 ? 6.942 3.561 7.358 1.00 90.12 119 ILE A C 1
ATOM 948 O O . ILE A 1 119 ? 7.343 4.430 6.584 1.00 90.12 119 ILE A O 1
ATOM 952 N N . PHE A 1 120 ? 5.677 3.141 7.371 1.00 86.88 120 PHE A N 1
ATOM 953 C CA . PHE A 1 120 ? 4.666 3.651 6.448 1.00 86.88 120 PHE A CA 1
ATOM 954 C C . PHE A 1 120 ? 4.377 5.142 6.667 1.00 86.88 120 PHE A C 1
ATOM 956 O O . PHE A 1 120 ? 4.336 5.906 5.703 1.00 86.88 120 PHE A O 1
ATOM 963 N N . GLU A 1 121 ? 4.260 5.583 7.920 1.00 87.44 121 GLU A N 1
ATOM 964 C CA . GLU A 1 121 ? 4.115 7.001 8.273 1.00 87.44 121 GLU A CA 1
ATOM 965 C C . GLU A 1 121 ? 5.276 7.837 7.718 1.00 87.44 121 GLU A C 1
ATOM 967 O O . GLU A 1 121 ? 5.061 8.820 7.003 1.00 87.44 121 GLU A O 1
ATOM 972 N N . LEU A 1 122 ? 6.518 7.397 7.954 1.00 89.81 122 LEU A N 1
ATOM 973 C CA . LEU A 1 122 ? 7.709 8.057 7.414 1.00 89.81 122 LEU A CA 1
ATOM 974 C C . LEU A 1 122 ? 7.716 8.060 5.878 1.00 89.81 122 LEU A C 1
ATOM 976 O O . LEU A 1 122 ? 8.114 9.053 5.264 1.00 89.81 122 LEU A O 1
ATOM 980 N N . GLN A 1 123 ? 7.261 6.982 5.236 1.00 86.56 123 GLN A N 1
ATOM 981 C CA . GLN A 1 123 ? 7.121 6.927 3.780 1.00 86.56 123 GLN A CA 1
ATOM 982 C C . GLN A 1 123 ? 6.058 7.900 3.259 1.00 86.56 123 GLN A C 1
ATOM 984 O O . GLN A 1 123 ? 6.293 8.536 2.233 1.00 86.56 123 GLN A O 1
ATOM 989 N N . MET A 1 124 ? 4.928 8.082 3.949 1.00 84.75 124 MET A N 1
ATOM 990 C CA . MET A 1 124 ? 3.926 9.089 3.580 1.00 84.75 124 MET A CA 1
ATOM 991 C C . MET A 1 124 ? 4.489 10.510 3.684 1.00 84.75 124 MET A C 1
ATOM 993 O O . MET A 1 124 ? 4.302 11.326 2.773 1.00 84.75 124 MET A O 1
ATOM 997 N N . GLU A 1 125 ? 5.226 10.810 4.756 1.00 87.81 125 GLU A N 1
ATOM 998 C CA . GLU A 1 125 ? 5.882 12.109 4.924 1.00 87.81 125 GLU A CA 1
ATOM 999 C C . GLU A 1 125 ? 6.900 12.380 3.812 1.00 87.81 125 GLU A C 1
ATOM 1001 O O . GLU A 1 125 ? 6.895 13.457 3.198 1.00 87.81 125 GLU A O 1
ATOM 1006 N N . GLN A 1 126 ? 7.741 11.386 3.510 1.00 85.44 126 GLN A N 1
ATOM 1007 C CA . GLN A 1 126 ? 8.705 11.451 2.415 1.00 85.44 126 GLN A CA 1
ATOM 1008 C C . GLN A 1 126 ? 8.012 11.580 1.057 1.00 85.44 126 GLN A C 1
ATOM 1010 O O . GLN A 1 126 ? 8.422 12.418 0.256 1.00 85.44 126 GLN A O 1
ATOM 1015 N N . GLY A 1 127 ? 6.939 10.828 0.808 1.00 84.31 127 GLY A N 1
ATOM 1016 C CA . GLY A 1 127 ? 6.152 10.880 -0.424 1.00 84.31 127 GLY A CA 1
ATOM 1017 C C . GLY A 1 127 ? 5.575 12.271 -0.680 1.00 84.31 127 GLY A C 1
ATOM 1018 O O . GLY A 1 127 ? 5.680 12.800 -1.787 1.00 84.31 127 GLY A O 1
ATOM 1019 N N . ARG A 1 128 ? 5.070 12.942 0.362 1.00 84.69 128 ARG A N 1
ATOM 1020 C CA . ARG A 1 128 ? 4.591 14.330 0.263 1.00 84.69 128 A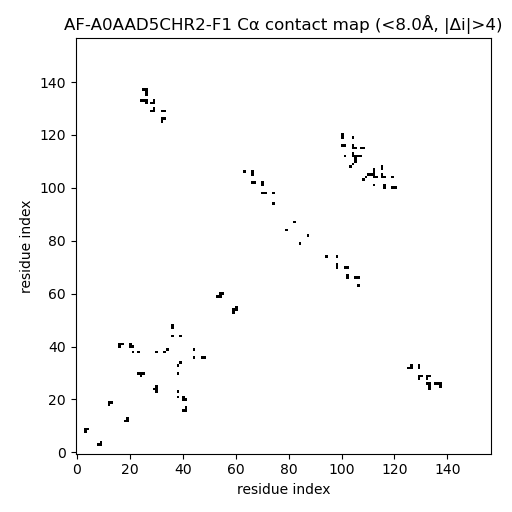RG A CA 1
ATOM 1021 C C . ARG A 1 128 ? 5.702 15.301 -0.143 1.00 84.69 128 ARG A C 1
ATOM 1023 O O . ARG A 1 128 ? 5.475 16.214 -0.940 1.00 84.69 128 ARG A O 1
ATOM 1030 N N . LEU A 1 129 ? 6.903 15.133 0.410 1.00 82.44 129 LEU A N 1
ATOM 1031 C CA . LEU A 1 129 ? 8.070 15.937 0.034 1.00 82.44 129 LEU A CA 1
ATOM 1032 C C . LEU A 1 129 ? 8.547 15.602 -1.383 1.00 82.44 129 LEU A C 1
ATOM 1034 O O . LEU A 1 129 ? 8.876 16.513 -2.143 1.00 82.44 129 LEU A O 1
ATOM 1038 N N . ALA A 1 130 ? 8.521 14.325 -1.764 1.00 81.62 130 ALA A N 1
ATOM 1039 C CA . ALA A 1 130 ? 8.857 13.869 -3.103 1.00 81.62 130 ALA A CA 1
ATOM 1040 C C . ALA A 1 130 ? 7.923 14.496 -4.146 1.00 81.62 130 ALA A C 1
ATOM 1042 O O . ALA A 1 130 ? 8.417 15.054 -5.118 1.00 81.62 130 ALA A O 1
ATOM 1043 N N . ILE A 1 131 ? 6.606 14.538 -3.908 1.00 82.62 131 ILE A N 1
ATOM 1044 C CA . ILE A 1 131 ? 5.635 15.202 -4.799 1.00 82.62 131 ILE A CA 1
ATOM 1045 C C . ILE A 1 131 ? 5.965 16.683 -4.998 1.00 82.62 131 ILE A C 1
ATOM 1047 O O . ILE A 1 131 ? 5.964 17.175 -6.127 1.00 82.62 131 ILE A O 1
ATOM 1051 N N . LYS A 1 132 ? 6.323 17.398 -3.925 1.00 81.94 132 LYS A N 1
ATOM 1052 C CA . LYS A 1 132 ? 6.764 18.798 -4.041 1.00 81.94 132 LYS A CA 1
ATOM 1053 C C . LYS A 1 132 ? 8.021 18.930 -4.900 1.00 81.94 132 LYS A C 1
ATOM 1055 O O . LYS A 1 132 ? 8.107 19.849 -5.706 1.00 81.94 132 LYS A O 1
ATOM 1060 N N . LEU A 1 133 ? 8.977 18.013 -4.743 1.00 78.62 133 LEU A N 1
ATOM 1061 C CA . LEU A 1 133 ? 10.216 18.003 -5.520 1.00 78.62 133 LEU A CA 1
ATOM 1062 C C . LEU A 1 133 ? 9.986 17.628 -6.991 1.00 78.62 133 LEU A C 1
ATOM 1064 O O . LEU A 1 133 ? 10.646 18.206 -7.854 1.00 78.62 133 LEU A O 1
ATOM 1068 N N . MET A 1 134 ? 9.051 16.717 -7.277 1.00 75.00 134 MET A N 1
ATOM 1069 C CA . MET A 1 134 ? 8.649 16.328 -8.636 1.00 75.00 134 MET A CA 1
ATOM 1070 C C . MET A 1 134 ? 8.017 17.495 -9.397 1.00 75.00 134 MET A C 1
ATOM 1072 O O . MET A 1 134 ? 8.296 17.672 -10.577 1.00 75.00 134 MET A O 1
ATOM 1076 N N . ASN A 1 135 ? 7.236 18.328 -8.704 1.00 72.81 135 ASN A N 1
ATOM 1077 C CA . ASN A 1 135 ? 6.601 19.518 -9.277 1.00 72.81 135 ASN A CA 1
ATOM 1078 C C . ASN A 1 135 ? 7.507 20.766 -9.267 1.00 72.81 135 ASN A C 1
ATOM 1080 O O . ASN A 1 135 ? 7.080 21.839 -9.689 1.00 72.81 135 ASN A O 1
ATOM 1084 N N . SER A 1 136 ? 8.746 20.656 -8.775 1.00 73.62 136 SER A N 1
ATOM 1085 C CA . SER A 1 136 ? 9.696 21.772 -8.693 1.00 73.62 136 SER A CA 1
ATOM 1086 C C . SER A 1 136 ? 10.719 21.741 -9.829 1.00 73.62 136 SER A C 1
ATOM 1088 O O . SER A 1 136 ? 11.171 20.674 -10.247 1.00 73.62 136 SER A O 1
ATOM 1090 N N . MET A 1 137 ? 11.146 22.919 -10.292 1.00 69.75 137 MET A N 1
ATOM 1091 C CA . MET A 1 137 ? 12.253 23.027 -11.240 1.00 69.75 137 MET A CA 1
ATOM 1092 C C . MET A 1 137 ? 13.567 22.660 -10.542 1.00 69.75 137 MET A C 1
ATOM 1094 O O . MET A 1 137 ? 13.984 23.308 -9.580 1.00 69.75 137 MET A O 1
ATOM 1098 N N . TYR A 1 138 ? 14.236 21.618 -11.031 1.00 71.94 138 TYR A N 1
ATOM 1099 C CA . TYR A 1 138 ? 15.566 21.265 -10.553 1.00 71.94 138 TYR A CA 1
ATOM 1100 C C . TYR A 1 138 ? 16.599 22.254 -11.108 1.00 71.94 138 TYR A C 1
ATOM 1102 O O . TYR A 1 138 ? 16.762 22.361 -12.320 1.00 71.94 138 TYR A O 1
ATOM 1110 N N . ILE A 1 139 ? 17.313 22.953 -10.219 1.00 72.88 139 ILE A N 1
ATOM 1111 C CA . ILE A 1 139 ? 18.437 23.828 -10.582 1.00 72.88 139 ILE A CA 1
ATOM 1112 C C . ILE A 1 139 ? 19.743 23.058 -10.333 1.00 72.88 139 ILE A C 1
ATOM 1114 O O . ILE A 1 139 ? 20.073 22.793 -9.164 1.00 72.88 139 ILE A O 1
ATOM 1118 N N . PRO A 1 140 ? 20.504 22.698 -11.384 1.00 71.62 140 PRO A N 1
ATOM 1119 C CA . PRO A 1 140 ? 21.821 22.087 -11.238 1.00 71.62 140 PRO A CA 1
ATOM 1120 C C . PRO A 1 140 ? 22.737 22.944 -10.350 1.00 71.62 140 PRO A C 1
ATOM 1122 O O . PRO A 1 140 ? 22.746 24.166 -10.446 1.00 71.62 140 PRO A O 1
ATOM 1125 N N . GLY A 1 141 ? 23.484 22.320 -9.437 1.00 68.00 141 GLY A N 1
ATOM 1126 C CA . GLY A 1 141 ? 24.406 23.028 -8.534 1.00 68.00 141 GLY A CA 1
ATOM 1127 C C . GLY A 1 141 ? 23.784 23.609 -7.253 1.00 68.00 141 GLY A C 1
ATOM 1128 O O . GLY A 1 141 ? 24.507 23.879 -6.294 1.00 68.00 141 GLY A O 1
ATOM 1129 N N . SER A 1 142 ? 22.452 23.710 -7.160 1.00 72.62 142 SER A N 1
ATOM 1130 C CA . SER A 1 142 ? 21.746 24.241 -5.976 1.00 72.62 142 SER A CA 1
ATOM 1131 C C . SER A 1 142 ? 22.115 23.532 -4.665 1.00 72.62 142 SER A C 1
ATOM 1133 O O . SER A 1 142 ? 22.261 24.178 -3.627 1.00 72.62 142 SER A O 1
ATOM 1135 N N . ARG A 1 143 ? 22.364 22.215 -4.712 1.00 67.44 143 ARG A N 1
ATOM 1136 C CA . ARG A 1 143 ? 22.827 21.424 -3.558 1.00 67.44 143 ARG A CA 1
ATO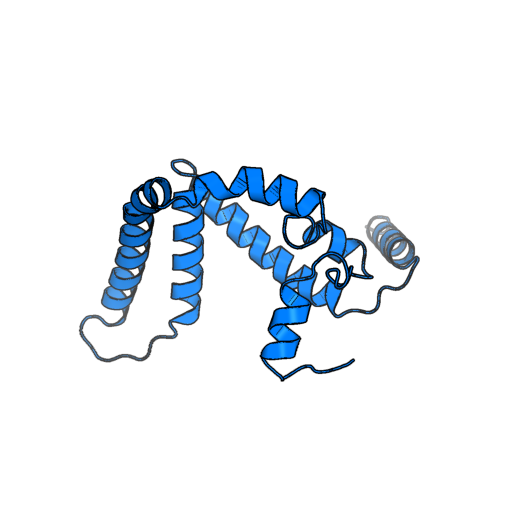M 1137 C C . ARG A 1 143 ? 24.115 21.979 -2.932 1.00 67.44 143 ARG A C 1
ATOM 1139 O O . ARG A 1 143 ? 24.217 21.997 -1.710 1.00 67.44 143 ARG A O 1
ATOM 1146 N N . TYR A 1 144 ? 25.058 22.472 -3.737 1.00 68.56 144 TYR A N 1
ATOM 1147 C CA . TYR A 1 144 ? 26.316 23.047 -3.243 1.00 68.56 144 TYR A CA 1
ATOM 1148 C C . TYR A 1 144 ? 26.102 24.427 -2.609 1.00 68.56 144 TYR A C 1
ATOM 1150 O O . TYR A 1 144 ? 26.687 24.731 -1.571 1.00 68.56 144 TYR A O 1
ATOM 1158 N N . ILE A 1 145 ? 25.193 25.232 -3.170 1.00 63.00 145 ILE A N 1
ATOM 1159 C CA . ILE A 1 145 ? 24.834 26.555 -2.634 1.00 63.00 145 ILE A CA 1
ATOM 1160 C C . ILE A 1 145 ? 24.193 26.416 -1.245 1.00 63.00 145 ILE A C 1
ATOM 1162 O O . ILE A 1 145 ? 24.557 27.131 -0.310 1.00 63.00 145 ILE A O 1
ATOM 1166 N N . PHE A 1 146 ? 23.262 25.471 -1.081 1.00 60.75 146 PHE A N 1
ATOM 1167 C CA . PHE A 1 146 ? 22.606 25.233 0.207 1.00 60.75 146 PHE A CA 1
ATOM 1168 C C . 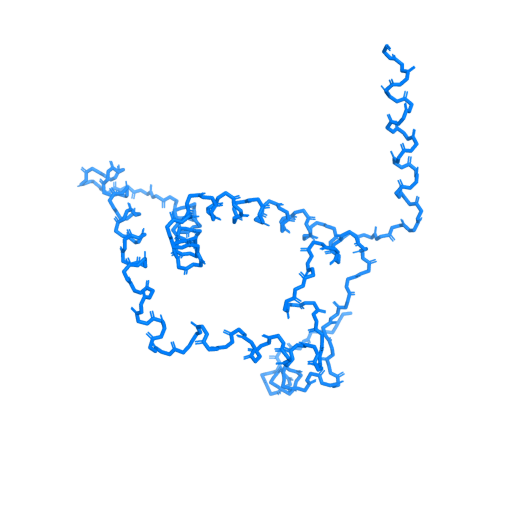PHE A 1 146 ? 23.521 24.545 1.233 1.00 60.75 146 PHE A C 1
ATOM 1170 O O . PHE A 1 146 ? 23.403 24.829 2.425 1.00 60.75 146 PHE A O 1
ATOM 1177 N N . ALA A 1 147 ? 24.453 23.689 0.798 1.00 61.72 147 ALA A N 1
ATOM 1178 C CA . ALA A 1 147 ? 25.439 23.063 1.683 1.00 61.72 147 ALA A CA 1
ATOM 1179 C C . ALA A 1 147 ? 26.408 24.092 2.295 1.00 61.72 147 ALA A C 1
ATOM 1181 O O . ALA A 1 147 ? 26.670 24.048 3.497 1.00 61.72 147 ALA A O 1
ATOM 1182 N N . ASN A 1 148 ? 26.868 25.065 1.503 1.00 58.22 148 ASN A N 1
ATOM 1183 C CA . ASN A 1 148 ? 27.764 26.120 1.985 1.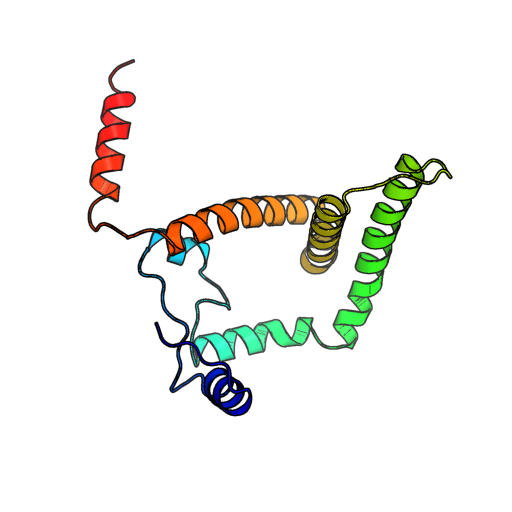00 58.22 148 ASN A CA 1
ATOM 1184 C C . ASN A 1 148 ? 27.067 27.085 2.959 1.00 58.22 148 ASN A C 1
ATOM 1186 O O . ASN A 1 148 ? 27.669 27.504 3.944 1.00 58.22 148 ASN A O 1
ATOM 1190 N N . LYS A 1 149 ? 25.774 27.373 2.752 1.00 56.28 149 LYS A N 1
ATOM 1191 C CA . LYS A 1 149 ? 24.983 28.203 3.679 1.00 56.28 149 LYS A CA 1
ATOM 1192 C C . LYS A 1 149 ? 24.738 27.547 5.041 1.00 56.28 149 LYS A C 1
ATOM 1194 O O . LYS A 1 149 ? 24.610 28.261 6.029 1.00 56.28 149 LYS A O 1
ATOM 1199 N N . LYS A 1 150 ? 24.655 26.211 5.115 1.00 56.06 150 LYS A N 1
ATOM 1200 C CA . LYS A 1 150 ? 24.537 25.505 6.403 1.00 56.06 150 LYS A CA 1
ATOM 1201 C C . LYS A 1 150 ? 25.847 25.530 7.190 1.00 56.06 150 LYS A C 1
ATOM 1203 O O . LYS A 1 150 ? 25.787 25.765 8.387 1.00 56.06 150 LYS A O 1
ATOM 1208 N N . LYS A 1 151 ? 26.999 25.383 6.521 1.00 54.53 151 LYS A N 1
ATOM 1209 C CA . LYS A 1 151 ? 28.323 25.481 7.166 1.00 54.53 151 LYS A CA 1
ATOM 1210 C C . LYS A 1 151 ? 28.567 26.850 7.808 1.00 54.53 151 LYS A C 1
ATOM 1212 O O . LYS A 1 151 ? 28.954 26.905 8.965 1.00 54.53 151 LYS A O 1
ATOM 1217 N N . GLN A 1 152 ? 28.207 27.934 7.116 1.00 53.41 152 GLN A N 1
ATOM 1218 C CA . GLN A 1 152 ? 28.317 29.299 7.656 1.00 53.41 152 GLN A CA 1
ATOM 1219 C C . GLN A 1 152 ? 27.419 29.570 8.874 1.00 53.41 152 GLN A C 1
ATOM 1221 O O . GLN A 1 152 ? 27.679 30.506 9.617 1.00 53.41 152 GLN A O 1
ATOM 1226 N N . LYS A 1 153 ? 26.359 28.777 9.085 1.00 53.75 153 LYS A N 1
ATOM 1227 C CA . LYS A 1 153 ? 25.457 28.919 10.238 1.00 53.75 153 LYS A CA 1
ATOM 1228 C C . LYS A 1 153 ? 25.884 28.098 11.456 1.00 53.75 153 LYS A C 1
ATOM 1230 O O . LYS A 1 153 ? 25.398 28.368 12.539 1.00 53.75 153 LYS A O 1
ATOM 1235 N N . THR A 1 154 ? 26.749 27.102 11.274 1.00 49.69 154 THR A N 1
ATOM 1236 C CA . THR A 1 154 ? 27.300 26.259 12.352 1.00 49.69 154 THR A CA 1
ATOM 1237 C C . THR A 1 154 ? 28.692 26.691 12.814 1.00 49.69 154 THR A C 1
ATOM 1239 O O . THR A 1 154 ? 29.167 26.187 13.818 1.00 49.69 154 THR A O 1
ATOM 1242 N N . GLU A 1 155 ? 29.350 27.605 12.095 1.00 46.38 155 GLU A N 1
ATOM 1243 C CA . GLU A 1 155 ? 30.646 28.203 12.475 1.00 46.38 155 GLU A CA 1
ATOM 1244 C C . GLU A 1 155 ? 30.489 29.604 13.106 1.00 46.38 155 GLU A C 1
ATOM 1246 O O . GLU A 1 155 ? 31.469 30.327 13.262 1.00 46.38 155 GLU A O 1
ATOM 1251 N N . GLY A 1 156 ? 29.254 30.004 13.433 1.00 50.25 156 GLY A N 1
ATOM 1252 C CA . GLY A 1 156 ? 28.915 31.317 13.992 1.00 50.25 156 GLY A CA 1
ATOM 1253 C C . GLY A 1 156 ? 28.194 31.280 15.345 1.00 50.25 156 GLY A C 1
ATOM 1254 O O . GLY A 1 156 ? 27.596 32.296 15.691 1.00 50.25 156 GLY A O 1
ATOM 1255 N N . ASP A 1 157 ? 28.240 30.146 16.054 1.00 39.22 157 ASP A N 1
ATOM 1256 C CA . ASP A 1 157 ? 27.861 29.998 17.473 1.00 39.22 157 ASP A CA 1
ATOM 1257 C C . ASP A 1 157 ? 29.114 29.700 18.313 1.00 39.22 157 ASP A C 1
ATOM 1259 O O . ASP A 1 157 ? 29.943 28.876 17.853 1.00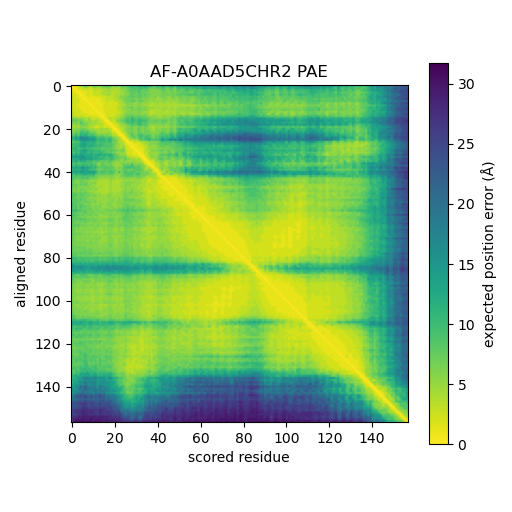 39.22 157 ASP A O 1
#

Foldseek 3Di:
DDDDDDPVVVCVQVVCLPVHPDDAFPQVLLVVLPPDLNRDGDPVNVVRCVVCVVCVPPVNVVVLVVQLVVLVVVLVVVVCVVCVVHDDDDDCVVSVVLSVLSSCLCSVVPVRSVVSSVVVVVSVVSVVVSVVSSPDDDDPPVVVVVVVVVVVVVVPD

=== Feature glossary ===
The record interleaves many kinds of information about one protein. Here is each kind framed as the question it answers.

Q: What known structures does this most resemble?
A: Structural nearest neighbors (via Foldseek easy-search vs the PDB). Reported per hit: target PDB id, E-value, and alignment TM-score. A TM-score above ~0.5 is the conventional threshold for 'same fold'.

Q: Where is each backbone atom in 3D?
A: The mmCIF table is the protein's shape written out atom by atom. For each backbone N, Cα, C, and carbonyl O, it records an (x, y, z) coordinate triple in Å plus the residue type, chain letter, and residue number.

Q: What are the backbone torsion angles?
A: The φ/ψ torsion pair specifies the backbone conformation at each residue. φ rotates about the N–Cα bond, ψ about the Cα–C bond. Steric clashes forbid most of the (φ, ψ) plane — the allowed regions (α-helix basin, β-sheet basin, left-handed helix) are the Ramachandran-allowed regions.

Q: Which residues are buried vs exposed?
A: Solvent-accessible surface area (SASA) is the area in Å² traced out by the centre of a 1.4 Å probe sphere (a water molecule) rolled over the protein's van der Waals surface (Shrake–Rupley / Lee–Richards construction). Buried residues have near-zero SASA; fully exposed residues can exceed 200 Å². The total SASA scales roughly with the number of surface residues.

Q: How confident is the AlphaFold model at each residue?
A: pLDDT is the predicted lDDT-Cα score: AlphaFold's confidence that the local environment of each residue (all inter-atomic distances within 15 Å) is correctly placed. It is a per-residue number between 0 and 100, with higher meaning more reliable.

Q: What does the local fold look like, residue by residue?
A: 3Di is Foldseek's structural alphabet. Each residue is assigned one of twenty discrete states based on how its Cα sits relative to its spatial (not sequential) neighbors. Aligning 3Di strings finds structural homologs roughly as well as full 3D superposition, but orders of magnitude faster.

Q: How big and how compact is the whole molecule?
A: Radius of gyration (Rg) is the root-mean-square distance of Cα atoms from their centroid — a single number for overall size and compactness. A globular domain of N residues has Rg ≈ 2.2·N^0.38 Å; an extended or disordered chain has a much larger Rg. The Cα contact count is the number of residue pairs whose Cα atoms are within 8 Å and are more than four positions apart in sequence — a standard proxy for tertiary packing density. The bounding box is the smallest axis-aligned box enclosing all Cα atoms.

Q: Which residues are in helices, strands, or loops?
A: DSSP 8-state secondary structure assigns each residue one of H (α-helix), G (3₁₀-helix), I (π-helix), E (extended β-strand), B (isolated β-bridge), T (hydrogen-bonded turn), S (bend), or '-' (coil). The assignment is computed from backbone hydrogen-bond geometry via the Kabsch–Sander algorithm.

Q: How mobile is each atom in the crystal?
A: Crystallographic B-factors measure how much each atom's electron density is smeared out, in Å². They rise in mobile loops and surface residues and fall in the buried interior. In AlphaFold models this column is repurposed to hold pLDDT instead.

Q: What if only a Cα trace is available?
A: P-SEA three-state annotation labels each residue as helix, strand, or coil based purely on the geometry of the Cα trace. It serves as a fallback when the full backbone (and thus DSSP) is unavailable.

Q: What family and function is it annotated with?
A: Database cross-references. InterPro integrates a dozen domain/family signature databases into unified entries with residue-range hits. GO terms attach function/process/location labels with evidence codes. CATH codes position the fold in a four-level structural taxonomy. Organism is the NCBI-taxonomy species name.

Q: Are the domains correctly placed relative to each other?
A: Predicted Aligned Error (PAE) is an AlphaFold confidence matrix: entry (i, j) is the expected error in the position of residue j, in ångströms, when the prediction is superimposed on the true structure at residue i. Low PAE within a block of residues means that block is internally rigid and well-predicted; high PAE between two blocks means their relative placement is uncertain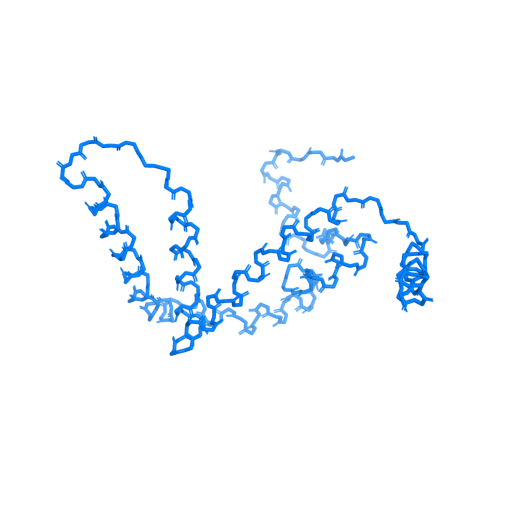 even if each block individually is confident.

Q: What do the diagnostic plots show?
A: Three diagnostic plots accompany the record. The Cα contact map visualizes the tertiary structure as a 2D adjacency matrix (8 Å cutoff, sequence-local contacts suppressed). The Ramachandran plot shows the distribution of backbone (φ, ψ) torsions, with points in the α and β basins reflecting secondary structure content. The PAE plot shows AlphaFold's inter-residue confidence as a color matrix.

Q: What is the amino-acid chain?
A: Primary structure: the covalent order of the twenty standard amino acids along the backbone. Two proteins with the same sequence will (almost always) fold to the same structure; two with 30% identity often share a fold but not the details.

Q: What do the rendered images show?
A: The six renders are orthographic views along the three Cartesian axes in both directions. Representation (cartoon, sticks, or surface) and color scheme (sequence-rainbow or by-chain) vary across proteins so the training set covers all the common visualization conventions.